Protein AF-A0A9P9RPL3-F1 (afdb_monomer_lite)

Radius of gyration: 13.17 Å; chains: 1; bounding box: 21×26×37 Å

Sequence (56 aa):
ILVENSMIRVTKNLYDAIMVLRPPKEDLVIWIDFLCINQLDNEEKSWQVRLIADIY

Structure (mmCIF, N/CA/C/O backbone):
data_AF-A0A9P9RPL3-F1
#
_entry.id   AF-A0A9P9RPL3-F1
#
loop_
_atom_site.group_PDB
_atom_site.id
_atom_site.type_symbol
_atom_site.label_atom_id
_atom_site.label_alt_id
_atom_site.label_comp_id
_atom_site.label_asym_id
_atom_site.label_entity_id
_atom_site.label_seq_id
_atom_site.pdbx_PDB_ins_code
_atom_site.Cartn_x
_atom_site.Cartn_y
_atom_site.Cartn_z
_atom_site.occupancy
_atom_site.B_iso_or_equiv
_atom_site.auth_seq_id
_atom_site.auth_comp_id
_atom_site.auth_asym_id
_atom_site.auth_atom_id
_atom_site.pdbx_PDB_model_num
ATOM 1 N N . ILE A 1 1 ? -0.855 8.134 -5.437 1.00 83.50 1 ILE A N 1
ATOM 2 C CA . ILE A 1 1 ? -1.255 7.013 -6.324 1.00 83.50 1 ILE A CA 1
ATOM 3 C C . ILE A 1 1 ? -2.777 6.987 -6.439 1.00 83.50 1 ILE A C 1
ATOM 5 O O . ILE A 1 1 ? -3.425 7.540 -5.557 1.00 83.50 1 ILE A O 1
ATOM 9 N N . LEU A 1 2 ? -3.339 6.427 -7.512 1.00 83.50 2 LEU A N 1
ATOM 10 C CA . LEU A 1 2 ? -4.791 6.282 -7.671 1.00 83.50 2 LEU A CA 1
ATOM 11 C C . LEU A 1 2 ? -5.202 4.881 -7.203 1.00 83.50 2 LEU A C 1
ATOM 13 O O . LEU A 1 2 ? -4.640 3.904 -7.689 1.00 83.50 2 LEU A O 1
ATOM 17 N N . VAL A 1 3 ? -6.152 4.798 -6.276 1.00 82.62 3 VAL A N 1
ATOM 18 C CA . VAL A 1 3 ? -6.716 3.540 -5.758 1.00 82.62 3 VAL A CA 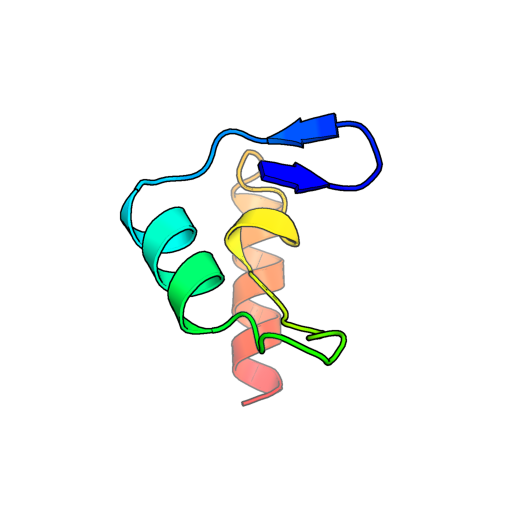1
ATOM 19 C C . VAL A 1 3 ? -8.229 3.699 -5.750 1.00 82.62 3 VAL A C 1
ATOM 21 O O . VAL A 1 3 ? -8.712 4.694 -5.220 1.00 82.62 3 VAL A O 1
ATOM 24 N N . GLU A 1 4 ? -8.963 2.787 -6.393 1.00 80.31 4 GLU A N 1
ATOM 25 C CA . GLU A 1 4 ? -10.440 2.813 -6.460 1.00 80.31 4 GLU A CA 1
ATOM 26 C C . GLU A 1 4 ? -11.019 4.208 -6.779 1.00 80.31 4 GLU A C 1
ATOM 28 O O . GLU A 1 4 ? -11.932 4.708 -6.129 1.00 80.31 4 GLU A O 1
ATOM 33 N N . ASN A 1 5 ? -10.437 4.873 -7.786 1.00 83.88 5 ASN A N 1
ATOM 34 C CA . ASN A 1 5 ? -10.818 6.218 -8.236 1.00 83.88 5 ASN A CA 1
ATOM 35 C C . ASN A 1 5 ? -10.566 7.366 -7.226 1.00 83.88 5 ASN A C 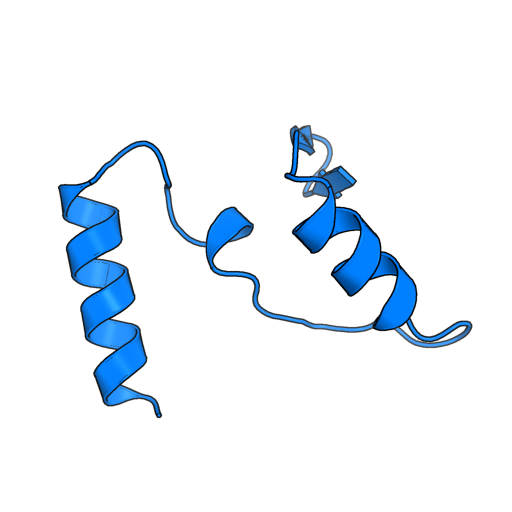1
ATOM 37 O O . ASN A 1 5 ? -10.994 8.497 -7.450 1.00 83.88 5 ASN A O 1
ATOM 41 N N . SER A 1 6 ? -9.811 7.108 -6.156 1.00 84.00 6 SER A N 1
ATOM 42 C CA . SER A 1 6 ? -9.417 8.087 -5.138 1.00 84.00 6 SER A CA 1
ATOM 43 C C . SER A 1 6 ? -7.908 8.340 -5.162 1.00 84.00 6 SER A C 1
ATOM 45 O O . SER A 1 6 ? -7.094 7.416 -5.237 1.00 84.00 6 SER A O 1
ATOM 47 N N . MET A 1 7 ? -7.500 9.613 -5.109 1.00 87.69 7 MET A N 1
ATOM 48 C CA . MET A 1 7 ? -6.080 9.960 -5.014 1.00 87.69 7 MET A CA 1
ATOM 49 C C . MET A 1 7 ? -5.587 9.811 -3.576 1.00 87.69 7 MET A C 1
ATOM 51 O O . MET A 1 7 ? -5.947 10.598 -2.703 1.00 87.69 7 MET A O 1
ATOM 55 N N . ILE A 1 8 ? -4.692 8.853 -3.350 1.00 85.88 8 ILE A N 1
ATOM 56 C CA . ILE A 1 8 ? -4.069 8.622 -2.046 1.00 85.88 8 ILE A CA 1
ATOM 57 C C . ILE A 1 8 ? -2.660 9.215 -2.036 1.00 85.88 8 ILE A C 1
ATOM 59 O O . ILE A 1 8 ? -1.834 8.947 -2.924 1.00 85.88 8 ILE A O 1
ATOM 63 N N . ARG A 1 9 ? -2.374 10.026 -1.011 1.00 89.06 9 ARG A N 1
ATOM 64 C CA . ARG A 1 9 ? -1.017 10.494 -0.711 1.00 89.06 9 ARG A CA 1
ATOM 65 C C . ARG A 1 9 ? -0.254 9.376 -0.013 1.00 89.06 9 ARG A C 1
ATOM 67 O O . ARG A 1 9 ? -0.682 8.881 1.020 1.00 89.06 9 ARG A O 1
ATOM 74 N N . VAL A 1 10 ? 0.882 9.010 -0.588 1.00 88.62 10 VAL A N 1
ATOM 75 C CA . VAL A 1 10 ? 1.793 7.999 -0.049 1.00 88.62 10 VAL A CA 1
ATOM 76 C C . VAL A 1 10 ? 3.135 8.638 0.264 1.00 88.62 10 VAL A C 1
ATOM 78 O O . VAL A 1 10 ? 3.492 9.677 -0.299 1.00 88.62 10 VAL A O 1
ATOM 81 N N . THR A 1 11 ? 3.885 8.017 1.162 1.00 90.88 11 THR A N 1
ATOM 82 C CA . THR A 1 11 ? 5.268 8.388 1.445 1.00 90.88 11 THR A CA 1
ATOM 83 C C . THR A 1 11 ? 6.168 8.085 0.243 1.00 90.88 11 THR A C 1
ATOM 85 O O . THR A 1 11 ? 5.875 7.212 -0.576 1.00 90.88 11 THR A O 1
ATOM 88 N N . LYS A 1 12 ? 7.290 8.806 0.130 1.00 91.75 12 LYS A N 1
ATOM 89 C CA . LYS A 1 12 ? 8.223 8.655 -0.998 1.00 91.75 12 LYS A CA 1
ATOM 90 C C . LYS A 1 12 ? 8.768 7.226 -1.122 1.00 91.75 12 LYS A C 1
ATOM 92 O O . LYS A 1 12 ? 8.783 6.680 -2.214 1.00 91.75 12 LYS A O 1
ATOM 97 N N . ASN A 1 13 ? 9.140 6.607 -0.002 1.00 91.31 13 ASN A N 1
ATOM 98 C CA . ASN A 1 13 ? 9.631 5.227 0.018 1.00 91.31 13 ASN A CA 1
ATOM 99 C C . ASN A 1 13 ? 8.612 4.225 -0.555 1.00 91.31 13 ASN A C 1
ATOM 101 O O . ASN A 1 13 ? 8.995 3.341 -1.312 1.00 91.31 13 ASN A O 1
ATOM 105 N N . LEU A 1 14 ? 7.324 4.380 -0.233 1.00 89.75 14 LEU A N 1
ATOM 106 C CA . LEU A 1 14 ? 6.266 3.517 -0.746 1.00 89.75 14 LEU A CA 1
ATOM 107 C C . LEU A 1 14 ? 6.053 3.745 -2.244 1.00 89.75 14 LEU A C 1
ATOM 109 O O . LEU A 1 14 ? 5.901 2.788 -2.996 1.00 89.75 14 LEU A O 1
ATOM 113 N N . TYR A 1 15 ? 6.079 5.003 -2.687 1.00 90.25 15 TYR A N 1
ATOM 114 C CA . TYR A 1 15 ? 5.993 5.327 -4.109 1.00 90.25 15 TYR A CA 1
ATOM 115 C C . TYR A 1 15 ? 7.130 4.684 -4.915 1.00 90.25 15 TYR A C 1
ATOM 117 O O . TYR A 1 15 ? 6.870 4.026 -5.923 1.00 90.25 15 TYR A O 1
ATOM 125 N N . ASP A 1 16 ? 8.370 4.836 -4.445 1.00 91.19 16 ASP A N 1
ATOM 126 C CA . ASP A 1 16 ? 9.554 4.277 -5.098 1.00 91.19 16 ASP A CA 1
ATOM 127 C C . ASP A 1 16 ? 9.483 2.738 -5.124 1.00 91.19 16 ASP A C 1
ATOM 129 O O . ASP A 1 16 ? 9.711 2.129 -6.169 1.00 91.19 16 ASP A O 1
ATOM 133 N N . ALA A 1 17 ? 9.073 2.106 -4.017 1.00 90.56 17 ALA A N 1
ATOM 134 C CA . ALA A 1 17 ? 8.891 0.657 -3.939 1.00 90.56 17 ALA A CA 1
ATOM 135 C C . ALA A 1 17 ? 7.841 0.142 -4.937 1.00 90.56 17 ALA A C 1
ATOM 137 O O . ALA A 1 17 ? 8.109 -0.809 -5.664 1.00 90.56 17 ALA A O 1
ATOM 138 N N . ILE A 1 18 ? 6.672 0.789 -5.029 1.00 88.31 18 ILE A N 1
ATOM 139 C CA . ILE A 1 18 ? 5.624 0.410 -5.991 1.00 88.31 18 ILE A CA 1
ATOM 140 C C . ILE A 1 18 ? 6.139 0.531 -7.429 1.00 88.31 18 ILE A C 1
ATOM 142 O O . ILE A 1 18 ? 5.869 -0.344 -8.248 1.00 88.31 18 ILE A O 1
ATOM 146 N N . MET A 1 19 ? 6.888 1.592 -7.748 1.00 87.94 19 MET A N 1
ATOM 147 C CA . MET A 1 19 ? 7.438 1.773 -9.095 1.00 87.94 19 MET A CA 1
ATOM 148 C C . MET A 1 19 ? 8.473 0.715 -9.465 1.00 87.94 19 MET A C 1
ATOM 150 O O . MET A 1 19 ? 8.489 0.277 -10.611 1.00 87.94 19 MET A O 1
ATOM 154 N N . VAL A 1 20 ? 9.307 0.288 -8.515 1.00 89.75 20 VAL A N 1
ATOM 155 C CA . VAL A 1 20 ? 10.293 -0.780 -8.739 1.00 89.75 20 VAL A CA 1
ATOM 156 C C . VAL A 1 20 ? 9.623 -2.148 -8.850 1.00 89.75 20 VAL A C 1
ATOM 158 O O . VAL A 1 20 ? 10.035 -2.963 -9.671 1.00 89.75 20 VAL A O 1
ATOM 161 N N . LEU A 1 21 ? 8.596 -2.406 -8.038 1.00 88.38 21 LEU A N 1
ATOM 162 C CA . LEU A 1 21 ? 7.895 -3.688 -8.033 1.00 88.38 21 LEU A CA 1
ATOM 163 C C . LEU A 1 21 ? 7.002 -3.876 -9.260 1.00 88.38 21 LEU A C 1
ATOM 165 O O . LEU A 1 21 ? 6.772 -5.014 -9.654 1.00 88.38 21 LEU A O 1
ATOM 169 N N . ARG A 1 22 ? 6.502 -2.791 -9.866 1.00 85.81 22 ARG A N 1
ATOM 170 C CA . ARG A 1 22 ? 5.568 -2.848 -10.995 1.00 85.81 22 ARG A CA 1
ATOM 171 C C . ARG A 1 22 ? 6.204 -3.535 -12.219 1.00 85.81 22 ARG A C 1
ATOM 173 O O . ARG A 1 22 ? 7.088 -2.947 -12.847 1.00 85.81 22 ARG A O 1
ATOM 180 N N . PRO A 1 23 ? 5.716 -4.718 -12.639 1.00 83.62 23 PRO A N 1
ATOM 181 C CA . PRO A 1 23 ? 6.168 -5.336 -13.869 1.00 83.62 23 PRO A CA 1
ATOM 182 C C . PRO A 1 23 ? 5.649 -4.547 -15.085 1.00 83.62 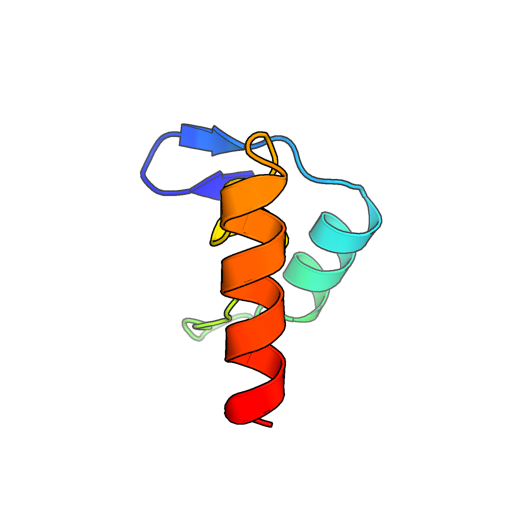23 PRO A C 1
ATOM 184 O O . PRO A 1 23 ? 4.553 -3.984 -15.057 1.00 83.62 23 PRO A O 1
ATOM 187 N N . PRO A 1 24 ? 6.418 -4.489 -16.184 1.00 79.88 24 PRO A N 1
ATOM 188 C CA . PRO A 1 24 ? 6.090 -3.649 -17.336 1.00 79.88 24 PRO A CA 1
ATOM 189 C C . PRO A 1 24 ? 4.912 -4.157 -18.183 1.00 79.88 24 PRO A C 1
ATOM 191 O O . PRO A 1 24 ? 4.426 -3.415 -19.033 1.00 79.88 24 PRO A O 1
ATOM 194 N N . LYS A 1 25 ? 4.489 -5.416 -18.019 1.00 83.31 25 LYS A N 1
ATOM 195 C CA . LYS A 1 25 ? 3.514 -6.075 -18.908 1.00 83.31 25 LYS A CA 1
ATOM 196 C C . LYS A 1 25 ? 2.445 -6.895 -18.188 1.00 83.31 25 LYS A C 1
ATOM 198 O O . LYS A 1 25 ? 1.587 -7.458 -18.858 1.00 83.31 25 LYS A O 1
ATOM 203 N N . GLU A 1 26 ? 2.509 -6.982 -16.866 1.00 86.12 26 GLU A N 1
ATOM 204 C CA . GLU A 1 26 ? 1.658 -7.871 -16.080 1.00 86.12 26 GLU A CA 1
ATOM 205 C C . GLU A 1 26 ? 0.997 -7.098 -14.946 1.00 86.12 26 GLU A C 1
ATOM 207 O O . GLU A 1 26 ? 1.545 -6.112 -14.441 1.00 86.12 26 GLU A O 1
ATOM 212 N N . ASP A 1 27 ? -0.185 -7.557 -14.553 1.00 82.44 27 ASP A N 1
ATOM 213 C CA . ASP A 1 27 ? -0.867 -7.041 -13.379 1.00 82.44 27 ASP A CA 1
ATOM 214 C C . ASP A 1 27 ? -0.197 -7.605 -12.124 1.00 82.44 27 ASP A C 1
ATOM 216 O O . ASP A 1 27 ? -0.029 -8.814 -11.969 1.00 82.44 27 ASP A O 1
ATOM 220 N N . LEU A 1 28 ? 0.195 -6.711 -11.218 1.00 83.56 28 LEU A N 1
ATOM 221 C CA . LEU A 1 28 ? 0.786 -7.067 -9.936 1.00 83.56 28 LEU A CA 1
ATOM 222 C C . LEU A 1 28 ? -0.247 -6.874 -8.828 1.00 83.56 28 LEU A C 1
ATOM 224 O O . LEU A 1 28 ? -0.637 -5.744 -8.529 1.00 83.56 28 LEU A O 1
ATOM 228 N N . VAL A 1 29 ? -0.634 -7.972 -8.181 1.00 84.06 29 VAL A N 1
ATOM 229 C CA . VAL A 1 29 ? -1.430 -7.938 -6.951 1.00 84.06 29 VAL A CA 1
ATOM 230 C C . VAL A 1 29 ? -0.470 -7.966 -5.768 1.00 84.06 29 VAL A C 1
ATOM 232 O O . VAL A 1 29 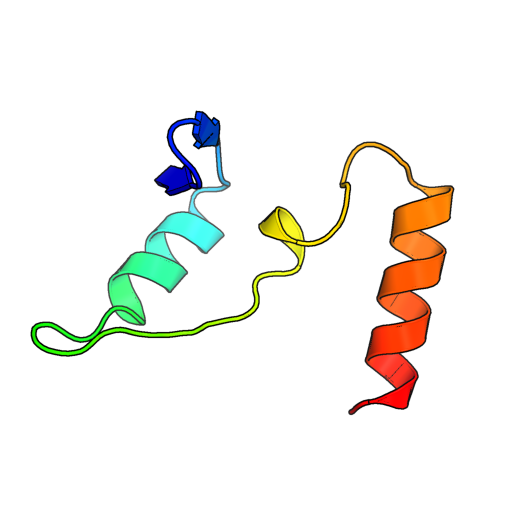? 0.158 -8.985 -5.492 1.00 84.06 29 VAL A O 1
ATOM 235 N N . ILE A 1 30 ? -0.346 -6.835 -5.078 1.00 83.62 30 ILE A N 1
ATOM 236 C CA . ILE A 1 30 ? 0.433 -6.711 -3.843 1.00 83.62 30 ILE A CA 1
ATOM 237 C C . ILE A 1 30 ? -0.442 -6.170 -2.728 1.00 83.62 30 ILE A C 1
ATOM 239 O O . ILE A 1 30 ? -1.263 -5.276 -2.936 1.00 83.62 30 ILE A O 1
ATOM 243 N N . TRP A 1 31 ? -0.232 -6.708 -1.535 1.00 83.88 31 TRP A N 1
ATOM 244 C CA . TRP A 1 31 ? -0.848 -6.206 -0.320 1.00 83.88 31 TRP A CA 1
ATOM 245 C C . TRP A 1 31 ? 0.071 -5.155 0.300 1.00 83.88 31 TRP A C 1
ATOM 247 O O . TRP A 1 31 ? 1.271 -5.382 0.453 1.00 83.88 31 TRP A O 1
ATOM 257 N N . ILE A 1 32 ? -0.476 -3.976 0.588 1.00 85.69 32 ILE A N 1
ATOM 258 C CA . ILE A 1 32 ? 0.267 -2.858 1.168 1.00 85.69 32 ILE A CA 1
ATOM 259 C C . ILE A 1 32 ? -0.499 -2.410 2.404 1.00 85.69 32 ILE A C 1
ATOM 261 O O . ILE A 1 32 ? -1.518 -1.732 2.282 1.00 85.69 32 ILE A O 1
ATOM 265 N N . ASP A 1 33 ? 0.025 -2.716 3.588 1.00 84.75 33 ASP A N 1
ATOM 266 C CA . ASP A 1 33 ? -0.613 -2.391 4.871 1.00 84.75 33 ASP A CA 1
ATOM 267 C C . ASP A 1 33 ? -0.986 -0.907 4.982 1.00 84.75 33 ASP 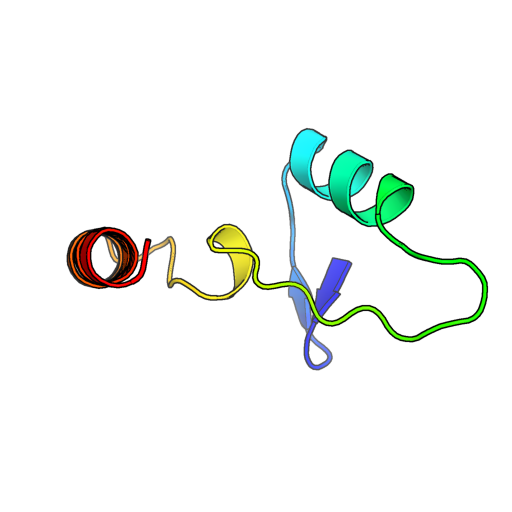A C 1
ATOM 269 O O . ASP A 1 33 ? -2.049 -0.557 5.485 1.00 84.75 33 ASP A O 1
ATOM 273 N N . PHE A 1 34 ? -0.140 -0.016 4.448 1.00 83.56 34 PHE A N 1
ATOM 274 C CA . PHE A 1 34 ? -0.394 1.429 4.423 1.00 83.56 34 PHE A CA 1
ATOM 275 C C . PHE A 1 34 ? -1.694 1.811 3.691 1.00 83.56 34 PHE A C 1
ATOM 277 O O . PHE A 1 34 ? -2.283 2.841 4.007 1.00 83.56 34 PHE A O 1
ATOM 284 N N . LEU A 1 35 ? -2.119 1.011 2.710 1.00 82.81 35 LEU A N 1
ATOM 285 C CA . LEU A 1 35 ? -3.328 1.238 1.916 1.00 82.81 35 LEU A CA 1
ATOM 286 C C . LEU A 1 35 ? -4.512 0.395 2.398 1.00 82.81 35 LEU A C 1
ATOM 288 O O . LEU A 1 35 ? -5.643 0.861 2.321 1.00 82.81 35 LEU A O 1
ATOM 292 N N . CYS A 1 36 ? -4.260 -0.832 2.860 1.00 80.50 36 CYS A N 1
ATOM 293 C CA . CYS A 1 36 ? -5.304 -1.787 3.237 1.00 80.50 36 CYS A CA 1
ATOM 294 C C . CYS A 1 36 ? -5.795 -1.611 4.679 1.00 80.50 36 CYS A C 1
ATOM 296 O O . CYS A 1 36 ? -6.950 -1.913 4.960 1.00 80.50 36 CYS A O 1
ATOM 298 N N . ILE A 1 37 ? -4.939 -1.120 5.579 1.00 81.38 37 ILE A N 1
ATOM 299 C CA . ILE A 1 37 ? -5.282 -0.887 6.984 1.00 81.38 37 ILE A CA 1
ATOM 300 C C . ILE A 1 37 ? -5.653 0.579 7.166 1.00 81.38 37 ILE A C 1
ATOM 302 O O . ILE A 1 37 ? -4.920 1.473 6.727 1.00 81.38 37 ILE A O 1
ATOM 306 N N . ASN A 1 38 ? -6.746 0.836 7.881 1.00 78.75 38 ASN A N 1
ATOM 307 C CA . ASN A 1 38 ? -7.116 2.178 8.302 1.00 78.75 38 ASN A CA 1
ATOM 308 C C . ASN A 1 38 ? -6.033 2.778 9.213 1.00 78.75 38 ASN A C 1
ATOM 310 O O . ASN A 1 38 ? -5.948 2.496 10.406 1.00 78.75 38 ASN A O 1
ATOM 314 N N . GLN A 1 39 ? -5.188 3.635 8.644 1.00 77.44 39 GLN A N 1
ATOM 315 C CA . GLN A 1 39 ? -4.065 4.229 9.371 1.00 77.44 39 GLN A CA 1
ATOM 316 C C . GLN A 1 39 ? -4.490 5.275 10.412 1.00 77.44 39 GLN A C 1
ATOM 318 O O . GLN A 1 39 ? -3.656 5.672 11.225 1.00 77.44 39 GLN A O 1
ATOM 323 N N . LEU A 1 40 ? -5.740 5.753 10.368 1.00 83.88 40 LEU A N 1
ATOM 324 C CA . LEU A 1 40 ? -6.254 6.790 11.269 1.00 83.88 40 LEU A CA 1
ATOM 325 C C . LEU A 1 40 ? -6.865 6.214 12.551 1.00 83.88 40 LEU A C 1
ATOM 327 O O . LEU A 1 40 ? -6.976 6.937 13.540 1.00 83.88 40 LEU A O 1
ATOM 331 N N . ASP A 1 41 ? -7.223 4.931 12.548 1.00 86.81 41 ASP A N 1
ATOM 332 C CA . ASP A 1 41 ? -7.734 4.223 13.715 1.00 86.81 41 ASP A CA 1
ATOM 333 C C . ASP A 1 41 ? -6.632 3.334 14.302 1.00 86.81 41 ASP A C 1
ATOM 335 O O . ASP A 1 41 ? -6.304 2.266 13.786 1.00 86.81 41 ASP A O 1
ATOM 339 N N . ASN A 1 42 ? -6.023 3.798 15.394 1.00 85.94 42 ASN A N 1
ATOM 340 C CA . ASN A 1 42 ? -4.938 3.071 16.049 1.00 85.94 42 ASN A CA 1
ATOM 341 C C . ASN A 1 42 ? -5.397 1.758 16.700 1.00 85.94 42 ASN A C 1
ATOM 343 O O . ASN A 1 42 ? -4.572 0.854 16.856 1.00 85.94 42 ASN A O 1
ATOM 347 N N . GLU A 1 43 ? -6.664 1.642 17.098 1.00 85.62 43 GLU A N 1
ATOM 348 C CA . GLU A 1 43 ? -7.199 0.428 17.712 1.00 85.62 43 GLU A CA 1
ATOM 349 C C . GLU A 1 43 ? -7.409 -0.647 16.641 1.00 85.62 43 GLU A C 1
ATOM 351 O O . GLU A 1 43 ? -6.856 -1.748 16.757 1.00 85.62 43 GLU A O 1
ATOM 356 N N . GLU A 1 44 ? -8.086 -0.282 15.549 1.00 83.94 44 GLU A N 1
ATOM 357 C CA . GLU A 1 44 ? -8.274 -1.128 14.367 1.00 83.94 44 GLU A CA 1
ATOM 358 C C . GLU A 1 44 ? -6.922 -1.544 13.778 1.00 83.94 44 GLU A C 1
ATOM 360 O O . GLU A 1 44 ? -6.660 -2.734 13.593 1.00 83.94 44 GLU A O 1
ATOM 365 N N . LYS A 1 45 ? -6.018 -0.580 13.561 1.00 84.62 45 LYS A N 1
ATOM 366 C CA . LYS A 1 45 ? -4.669 -0.839 13.053 1.00 84.62 45 LYS A CA 1
ATOM 367 C C . LYS A 1 45 ? -3.909 -1.820 13.932 1.00 84.62 45 LYS A C 1
ATOM 369 O O . LYS A 1 45 ? -3.305 -2.755 13.416 1.00 84.62 45 LYS A O 1
ATOM 374 N N . SER A 1 46 ? -3.928 -1.632 15.251 1.00 85.25 46 SER A N 1
ATOM 375 C CA . SER A 1 46 ? -3.224 -2.532 16.173 1.00 85.25 46 SER A CA 1
ATOM 376 C C . SER A 1 46 ? -3.798 -3.945 16.135 1.00 85.25 46 SER A C 1
ATOM 378 O O . SER A 1 46 ? -3.053 -4.915 16.258 1.00 85.25 46 SER A O 1
ATOM 380 N N . TRP A 1 47 ? -5.116 -4.077 15.977 1.00 85.38 47 TRP A N 1
ATOM 381 C CA . TRP A 1 47 ? -5.766 -5.374 15.830 1.00 85.38 47 TRP A CA 1
ATOM 382 C C . TRP A 1 47 ? -5.419 -6.042 14.493 1.00 85.38 47 TRP A C 1
ATOM 384 O O . TRP A 1 47 ? -4.986 -7.192 14.499 1.00 85.38 47 TRP A O 1
ATOM 394 N N . GLN A 1 48 ? -5.497 -5.318 13.375 1.00 81.12 48 GLN A N 1
ATOM 395 C CA . GLN A 1 48 ? -5.161 -5.852 12.050 1.00 81.12 48 GLN A CA 1
ATOM 396 C C . GLN A 1 48 ? -3.681 -6.231 11.930 1.00 81.12 48 GLN A C 1
ATOM 398 O O . GLN A 1 48 ? -3.365 -7.295 11.411 1.00 81.12 48 GLN A O 1
ATOM 403 N N . VAL A 1 49 ? -2.766 -5.424 12.479 1.00 83.75 49 VAL A N 1
ATOM 404 C CA . VAL A 1 49 ? -1.329 -5.751 12.505 1.00 83.75 49 VAL A CA 1
ATOM 405 C C . VAL A 1 49 ? -1.056 -7.014 13.326 1.00 83.75 49 VAL A C 1
ATOM 407 O O . VAL A 1 49 ? -0.226 -7.826 12.926 1.00 83.75 49 VAL A O 1
ATOM 410 N N . ARG A 1 50 ? -1.765 -7.222 14.446 1.00 84.50 50 ARG A N 1
ATOM 411 C CA . ARG A 1 50 ? -1.647 -8.468 15.224 1.00 84.50 50 ARG A CA 1
ATOM 412 C C . ARG A 1 50 ? -2.092 -9.691 14.425 1.00 84.50 50 ARG A C 1
ATOM 414 O O . ARG A 1 50 ? -1.428 -10.710 14.512 1.00 84.50 50 ARG A O 1
ATOM 421 N N . LEU A 1 51 ? -3.149 -9.582 13.621 1.00 81.31 51 LEU A N 1
ATOM 422 C CA . LEU A 1 51 ? -3.604 -10.692 12.778 1.00 81.31 51 LEU A CA 1
ATOM 423 C C . LEU A 1 51 ? -2.606 -11.059 11.675 1.00 81.31 51 LEU A C 1
ATOM 425 O O . LEU A 1 51 ? -2.512 -12.224 11.309 1.00 81.31 51 LEU A O 1
ATOM 429 N N . ILE A 1 52 ? -1.838 -10.096 11.158 1.00 77.12 52 ILE A N 1
ATOM 430 C 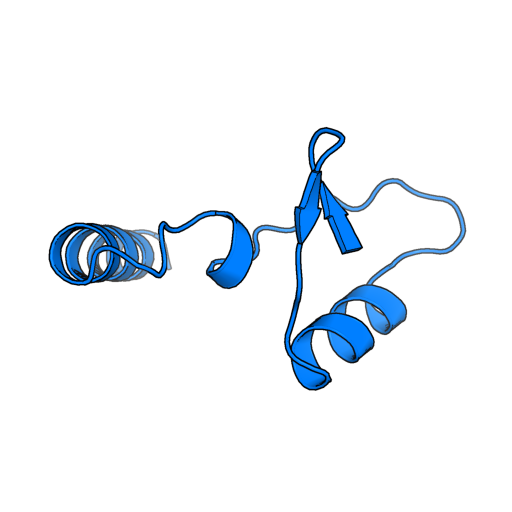CA . ILE A 1 52 ? -0.774 -10.382 10.181 1.00 77.12 52 ILE A CA 1
ATOM 431 C C . ILE A 1 52 ? 0.316 -11.264 10.803 1.00 77.12 52 ILE A C 1
ATOM 433 O O . ILE A 1 52 ? 0.850 -12.133 10.118 1.00 77.12 52 ILE A O 1
ATOM 437 N N . ALA A 1 53 ? 0.613 -11.082 12.096 1.00 72.56 53 ALA A N 1
ATOM 438 C CA . ALA A 1 53 ? 1.595 -11.900 12.808 1.00 72.56 53 ALA A CA 1
ATOM 439 C C . ALA A 1 53 ? 1.180 -13.377 12.942 1.00 72.56 53 ALA A C 1
ATOM 441 O O . ALA A 1 53 ? 2.045 -14.213 13.162 1.00 72.56 53 ALA A O 1
ATOM 442 N N . ASP A 1 54 ? -0.108 -13.697 12.785 1.00 70.94 54 ASP A N 1
ATOM 443 C CA . ASP A 1 54 ? -0.611 -15.075 12.821 1.00 70.94 54 ASP A CA 1
ATOM 444 C C . ASP A 1 54 ? -0.603 -15.754 11.432 1.00 70.94 54 ASP A C 1
ATOM 446 O O . ASP A 1 54 ? -0.820 -16.962 11.334 1.00 70.94 54 ASP A O 1
ATOM 450 N N . ILE A 1 55 ? -0.384 -14.994 10.348 1.00 66.75 55 ILE A N 1
ATOM 451 C CA . ILE A 1 55 ? -0.413 -15.487 8.954 1.00 66.75 55 ILE A CA 1
ATOM 452 C C . ILE A 1 55 ? 1.006 -15.745 8.401 1.00 66.75 55 ILE A C 1
ATOM 454 O O . ILE A 1 55 ? 1.151 -16.480 7.421 1.00 66.75 55 ILE A O 1
ATOM 458 N N . TYR A 1 56 ? 2.043 -15.176 9.025 1.00 54.19 56 TYR A N 1
ATOM 459 C CA . TYR A 1 56 ? 3.459 -15.299 8.638 1.00 54.19 56 TYR A CA 1
ATOM 460 C C . TYR A 1 56 ? 4.251 -16.216 9.572 1.00 54.19 56 TYR A C 1
ATOM 462 O O . TYR A 1 56 ? 5.160 -16.906 9.055 1.00 54.19 56 TYR A O 1
#

Secondary structure (DSSP, 8-state):
-EETTEE----HHHHHHHHHH--SSS------HHHHS-TT-HHHHHHHHHHHTTT-

Foldseek 3Di:
DADPNDDDDDDPVVVVVCVVPDDPPDDDDDDDLVPPFDPVDPVSSVVVVVVVVVVD

pLDDT: mean 83.64, std 6.24, range [54.19, 91.75]